Protein AF-A0A4R8MWB6-F1 (afdb_monomer_lite)

Secondary structure (DSSP, 8-state):
------HHHHHHHHHHIIIIIHHHHHHTT-EEEEEGGGS-TTSTTTTS-EEEEESSSEEEEE----TT---EEEEEETTEEEEEEE--TTS-HHHHHHHHHHHHHTT-

Organism: Leptospira meyeri (NCBI:txid29508)

Radius of gyration: 13.7 Å; chains: 1; bounding box: 29×30×41 Å

Sequence (108 aa):
MRYVNSRPKEIEFQKLIRKKLAKDLLSFGYKIIYDNNKLKLSDDRSWVFKIVFKGNDTIEIFNDDWRDYTEFFRIKINNLEQKFIRISKDSDLSEELEKLKNLISDNS

Structure (mmCIF, N/CA/C/O backbone):
data_AF-A0A4R8MWB6-F1
#
_entry.id   AF-A0A4R8MWB6-F1
#
loop_
_atom_site.group_PDB
_atom_site.id
_atom_site.type_symbol
_atom_site.label_atom_id
_atom_site.label_alt_id
_atom_site.label_comp_id
_atom_site.label_asym_id
_atom_site.label_entity_id
_atom_site.label_seq_id
_atom_site.pdbx_PDB_ins_code
_atom_site.Cartn_x
_atom_site.Cartn_y
_atom_site.Cartn_z
_atom_site.occupancy
_atom_site.B_iso_or_equiv
_atom_site.auth_seq_id
_atom_site.auth_comp_id
_atom_site.auth_asym_id
_atom_site.auth_atom_id
_atom_site.pdbx_PDB_model_num
ATOM 1 N N . MET A 1 1 ? 13.127 7.050 -27.807 1.00 42.00 1 MET A N 1
ATOM 2 C CA . MET A 1 1 ? 12.824 6.950 -26.362 1.00 42.00 1 MET A CA 1
ATOM 3 C C . MET A 1 1 ? 13.256 5.575 -25.881 1.00 42.00 1 MET A C 1
ATOM 5 O O . MET A 1 1 ? 12.810 4.593 -26.453 1.00 42.00 1 MET A O 1
ATOM 9 N N . ARG A 1 2 ? 14.182 5.483 -24.916 1.00 40.34 2 ARG A N 1
ATOM 10 C CA . ARG A 1 2 ? 14.529 4.197 -24.292 1.00 40.34 2 ARG A CA 1
ATOM 11 C C . ARG A 1 2 ? 13.402 3.840 -23.328 1.00 40.34 2 ARG A C 1
ATOM 13 O O . ARG A 1 2 ? 13.195 4.555 -22.356 1.00 40.34 2 ARG A O 1
ATOM 20 N N . TYR A 1 3 ? 12.668 2.780 -23.633 1.00 46.00 3 TYR A N 1
ATOM 21 C CA . TYR A 1 3 ? 11.619 2.254 -22.770 1.00 46.00 3 TYR A CA 1
ATOM 22 C C . TYR A 1 3 ? 12.254 1.725 -21.478 1.00 46.00 3 TYR A C 1
ATOM 24 O O . TYR A 1 3 ? 13.134 0.863 -21.520 1.00 46.00 3 TYR A O 1
ATOM 32 N N . VAL A 1 4 ? 11.866 2.285 -20.333 1.00 55.50 4 VAL A N 1
ATOM 33 C CA . VAL A 1 4 ? 12.415 1.914 -19.025 1.00 55.50 4 VAL A CA 1
ATOM 34 C C . VAL A 1 4 ? 11.468 0.910 -18.377 1.00 55.50 4 VAL A C 1
ATOM 36 O O . VAL A 1 4 ? 10.332 1.232 -18.060 1.00 55.50 4 VAL A O 1
ATOM 39 N N . ASN A 1 5 ? 11.929 -0.326 -18.189 1.00 63.16 5 ASN A N 1
ATOM 40 C CA . ASN A 1 5 ? 11.158 -1.378 -17.530 1.00 63.16 5 ASN A CA 1
ATOM 41 C C . ASN A 1 5 ? 11.112 -1.129 -16.005 1.00 63.16 5 ASN A C 1
ATOM 43 O O . ASN A 1 5 ? 12.046 -1.502 -15.292 1.00 63.16 5 ASN A O 1
ATOM 47 N N . SER A 1 6 ? 10.058 -0.471 -15.507 1.00 69.00 6 SER A N 1
ATOM 48 C CA . SER A 1 6 ? 9.832 -0.167 -14.078 1.00 69.00 6 SER A CA 1
ATOM 49 C C . SER A 1 6 ? 9.308 -1.358 -13.262 1.00 69.00 6 SER A C 1
ATOM 51 O O . SER A 1 6 ? 9.278 -1.305 -12.030 1.00 69.00 6 SER A O 1
ATOM 53 N N . ARG A 1 7 ? 8.970 -2.471 -13.924 1.00 75.62 7 ARG A N 1
ATOM 54 C CA . ARG A 1 7 ? 8.333 -3.654 -13.327 1.00 75.62 7 ARG A CA 1
ATOM 55 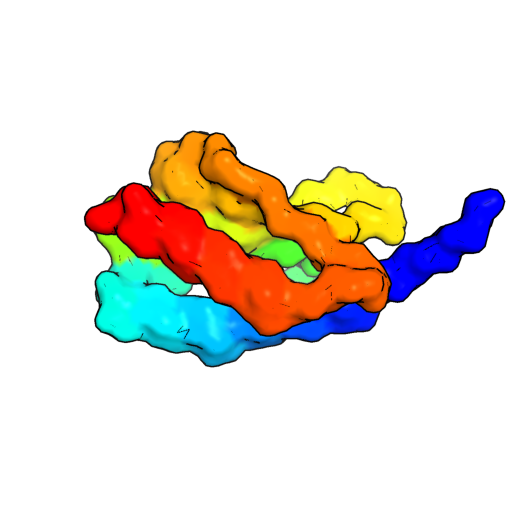C C . ARG A 1 7 ? 9.052 -4.236 -12.098 1.00 75.62 7 ARG A C 1
ATOM 57 O O . ARG A 1 7 ? 8.364 -4.615 -11.152 1.00 75.62 7 ARG A O 1
ATOM 64 N N . PRO A 1 8 ? 10.399 -4.317 -12.034 1.00 79.12 8 PRO A N 1
ATOM 65 C CA . PRO A 1 8 ? 11.071 -4.812 -10.831 1.00 79.12 8 PRO A CA 1
ATOM 66 C C . PRO A 1 8 ? 10.812 -3.935 -9.601 1.00 79.12 8 PRO A C 1
ATOM 68 O O . PRO A 1 8 ? 10.513 -4.463 -8.530 1.00 79.12 8 PRO A O 1
ATOM 71 N N . LYS A 1 9 ? 10.865 -2.606 -9.767 1.00 80.44 9 LYS A N 1
ATOM 72 C CA . LYS A 1 9 ? 10.588 -1.650 -8.687 1.00 80.44 9 LYS A CA 1
ATOM 73 C C . LYS A 1 9 ? 9.126 -1.643 -8.288 1.00 80.44 9 LYS A C 1
ATOM 75 O O . LYS A 1 9 ? 8.828 -1.516 -7.109 1.00 80.44 9 LYS A O 1
ATOM 80 N N . GLU A 1 10 ? 8.225 -1.820 -9.246 1.00 81.31 10 GLU A N 1
ATOM 81 C CA . GLU A 1 10 ? 6.807 -1.999 -8.959 1.00 81.31 10 GLU A CA 1
ATOM 82 C C . GLU A 1 10 ? 6.590 -3.187 -8.024 1.00 81.31 10 GLU A C 1
ATOM 84 O O . GLU A 1 10 ? 6.058 -3.021 -6.930 1.00 81.31 10 GLU A O 1
ATOM 89 N N . ILE A 1 11 ? 7.089 -4.367 -8.397 1.00 82.88 11 ILE A N 1
ATOM 90 C CA . ILE A 1 11 ? 6.986 -5.578 -7.574 1.00 82.88 11 ILE A CA 1
ATOM 91 C C . ILE A 1 11 ? 7.602 -5.357 -6.186 1.00 82.88 11 ILE A C 1
ATOM 93 O O . ILE A 1 11 ? 7.070 -5.834 -5.180 1.00 82.88 11 ILE A O 1
ATOM 97 N N . GLU A 1 12 ? 8.731 -4.657 -6.113 1.00 87.00 12 GLU A N 1
ATOM 98 C CA . GLU A 1 12 ? 9.378 -4.321 -4.849 1.00 87.00 12 GLU A CA 1
ATOM 99 C C . GLU A 1 12 ? 8.518 -3.386 -3.991 1.00 87.00 12 GLU A C 1
ATOM 101 O O . GLU A 1 12 ? 8.283 -3.678 -2.818 1.00 87.00 12 GLU A O 1
ATOM 106 N N . PHE A 1 13 ? 7.955 -2.330 -4.573 1.00 87.62 13 PHE A N 1
ATOM 107 C CA . PHE A 1 13 ? 7.082 -1.397 -3.869 1.00 87.62 13 PHE A CA 1
ATOM 108 C C . PHE A 1 13 ? 5.797 -2.071 -3.385 1.00 87.62 13 PHE A C 1
ATOM 110 O O . PHE A 1 13 ? 5.404 -1.915 -2.229 1.00 87.62 13 PHE A O 1
ATOM 117 N N . GLN A 1 14 ? 5.198 -2.935 -4.205 1.00 87.81 14 GLN A N 1
ATOM 118 C CA . GLN A 1 14 ? 4.072 -3.768 -3.789 1.00 87.81 14 GLN A CA 1
ATOM 119 C C . GLN A 1 14 ? 4.425 -4.648 -2.574 1.00 87.81 14 GLN A C 1
ATOM 121 O O . GLN A 1 14 ? 3.616 -4.809 -1.655 1.00 87.81 14 GLN A O 1
ATOM 126 N N . LYS A 1 15 ? 5.636 -5.227 -2.535 1.00 88.44 15 LYS A N 1
ATOM 127 C CA . LYS A 1 15 ? 6.120 -5.994 -1.371 1.00 88.44 15 LYS A CA 1
ATOM 128 C C . LYS A 1 15 ? 6.311 -5.097 -0.151 1.00 88.44 15 LYS A C 1
ATOM 130 O O . LYS A 1 15 ? 5.969 -5.530 0.949 1.00 88.44 15 LYS A O 1
ATOM 135 N N . LEU A 1 16 ? 6.832 -3.882 -0.325 1.00 90.44 16 LEU A N 1
ATOM 136 C CA . LEU A 1 16 ? 6.991 -2.907 0.757 1.00 90.44 16 LEU A CA 1
ATOM 137 C C . LEU A 1 16 ? 5.641 -2.513 1.357 1.00 90.44 16 LEU A C 1
ATOM 139 O O . LEU A 1 16 ? 5.493 -2.554 2.578 1.00 90.44 16 LEU A O 1
ATOM 143 N N . ILE A 1 17 ? 4.637 -2.241 0.521 1.00 89.75 17 ILE A N 1
ATOM 144 C CA . ILE A 1 17 ? 3.271 -1.966 0.980 1.00 89.75 17 ILE A CA 1
ATOM 145 C C . ILE A 1 17 ? 2.742 -3.153 1.797 1.00 89.75 17 ILE A C 1
ATOM 147 O O . ILE A 1 17 ? 2.310 -2.989 2.937 1.00 89.75 17 ILE A O 1
ATOM 151 N N . ARG A 1 18 ? 2.841 -4.379 1.267 1.00 88.94 18 ARG A N 1
ATOM 152 C CA . ARG A 1 18 ? 2.315 -5.579 1.943 1.00 88.94 18 ARG A CA 1
ATOM 153 C C . ARG A 1 18 ? 3.057 -5.957 3.225 1.00 88.94 18 ARG A C 1
ATOM 155 O O . ARG A 1 18 ? 2.455 -6.550 4.112 1.00 88.94 18 ARG A O 1
ATOM 162 N N . LYS A 1 19 ? 4.361 -5.688 3.322 1.00 89.19 19 LYS A N 1
ATOM 163 C CA . LYS A 1 19 ? 5.183 -6.129 4.464 1.00 89.19 19 LYS A CA 1
ATOM 164 C C . LYS A 1 19 ? 5.404 -5.057 5.517 1.00 89.19 19 LYS A C 1
ATOM 166 O O . LYS A 1 19 ? 5.460 -5.406 6.692 1.00 89.19 19 LYS A O 1
ATOM 171 N N . LYS A 1 20 ? 5.618 -3.809 5.102 1.00 90.19 20 LYS A N 1
ATOM 172 C CA . LYS A 1 20 ? 5.989 -2.703 5.989 1.00 90.19 20 LYS A CA 1
ATOM 173 C C . LYS A 1 20 ? 4.770 -1.836 6.276 1.00 90.19 20 LYS A C 1
ATOM 175 O O . LYS A 1 20 ? 4.300 -1.858 7.405 1.00 90.19 20 LYS A O 1
ATOM 180 N N . LEU A 1 21 ? 4.169 -1.224 5.251 1.00 89.00 21 LEU A N 1
ATOM 181 C CA . LEU A 1 21 ? 2.991 -0.371 5.455 1.00 89.00 21 LEU A CA 1
ATOM 182 C C . LEU A 1 21 ? 1.833 -1.132 6.104 1.00 89.00 21 LEU A C 1
ATOM 184 O O . LEU A 1 21 ? 1.218 -0.627 7.033 1.00 89.00 21 LEU A O 1
ATOM 188 N N . ALA A 1 22 ? 1.559 -2.360 5.661 1.00 89.94 22 ALA A N 1
ATOM 189 C CA . ALA A 1 22 ? 0.494 -3.154 6.257 1.00 89.94 22 ALA A CA 1
ATOM 190 C C . ALA A 1 22 ? 0.714 -3.389 7.757 1.00 89.94 22 ALA A C 1
ATOM 192 O O . ALA A 1 22 ? -0.242 -3.305 8.515 1.00 89.94 22 ALA A O 1
ATOM 193 N N . LYS A 1 23 ? 1.951 -3.648 8.205 1.00 90.56 23 LYS A N 1
ATOM 194 C CA . LYS A 1 23 ? 2.248 -3.799 9.639 1.00 90.56 23 LYS A CA 1
ATOM 195 C C . LYS A 1 23 ? 1.978 -2.509 10.402 1.00 90.56 23 LYS A C 1
ATOM 197 O O . LYS A 1 23 ? 1.367 -2.562 11.464 1.00 90.56 23 LYS A O 1
ATOM 202 N N . ASP A 1 24 ? 2.394 -1.383 9.835 1.00 89.38 24 ASP A N 1
ATOM 203 C CA . ASP A 1 24 ? 2.202 -0.071 10.448 1.00 89.38 24 ASP A CA 1
ATOM 204 C C . ASP A 1 24 ? 0.700 0.251 10.567 1.00 89.38 24 ASP A C 1
ATOM 206 O O . ASP A 1 24 ? 0.210 0.531 11.657 1.00 89.38 24 ASP A O 1
ATOM 210 N N . LEU A 1 25 ? -0.075 0.072 9.493 1.00 89.06 25 LEU A N 1
ATOM 211 C CA . LEU A 1 25 ? -1.527 0.294 9.504 1.00 89.06 25 LEU A CA 1
ATOM 212 C C . LEU A 1 25 ? -2.266 -0.666 10.446 1.00 89.06 25 LEU A C 1
ATOM 214 O O . LEU A 1 25 ? -3.175 -0.245 11.159 1.00 89.06 25 LEU A O 1
ATOM 218 N N . LEU A 1 26 ? -1.861 -1.940 10.500 1.00 90.19 26 LEU A N 1
ATOM 219 C CA . LEU A 1 26 ? -2.406 -2.901 11.466 1.00 90.19 26 LEU A CA 1
ATOM 220 C C . LEU A 1 26 ? -2.166 -2.439 12.912 1.00 90.19 26 LEU A C 1
ATOM 222 O O . LEU A 1 26 ? -3.052 -2.594 13.751 1.00 90.19 26 LEU A O 1
ATOM 226 N N . SER A 1 27 ? -1.002 -1.846 13.205 1.00 89.88 27 SER A N 1
ATOM 227 C CA . SER A 1 27 ? -0.699 -1.300 14.537 1.00 89.88 27 SER A CA 1
ATOM 228 C C . SER A 1 27 ? -1.573 -0.095 14.905 1.00 89.88 27 SER A C 1
ATOM 230 O O . SER A 1 27 ? -1.861 0.115 16.080 1.00 89.88 27 SER A O 1
ATOM 232 N N . PHE A 1 28 ? -2.078 0.632 13.904 1.00 88.00 28 PHE A N 1
ATOM 233 C CA . PHE A 1 28 ? -3.044 1.722 14.066 1.00 88.00 28 PHE A CA 1
ATOM 234 C C . PHE A 1 28 ? -4.509 1.252 14.064 1.00 88.00 28 PHE A C 1
ATOM 236 O O . PHE A 1 28 ? -5.423 2.070 14.038 1.00 88.00 28 PHE A O 1
ATOM 243 N N . GLY A 1 29 ? -4.762 -0.061 14.080 1.00 89.75 29 GLY A N 1
ATOM 244 C CA . GLY A 1 29 ? -6.114 -0.624 14.158 1.00 89.75 29 GLY A CA 1
ATOM 245 C C . GLY A 1 29 ? -6.822 -0.811 12.813 1.00 89.75 29 GLY A C 1
ATOM 246 O O . GLY A 1 29 ? -7.965 -1.272 12.787 1.00 89.75 29 GLY A O 1
ATOM 247 N N . TYR A 1 30 ? -6.159 -0.522 11.691 1.00 92.25 30 TYR A N 1
ATOM 248 C CA . TYR A 1 30 ? -6.689 -0.860 10.371 1.00 92.25 30 TYR A CA 1
ATOM 249 C C . TYR A 1 30 ? -6.648 -2.372 10.140 1.00 92.25 30 TYR A C 1
ATOM 251 O O . TYR A 1 30 ? -5.837 -3.091 10.714 1.00 92.25 30 TYR A O 1
ATOM 259 N N . LYS A 1 31 ? -7.499 -2.871 9.244 1.00 93.62 31 LYS A N 1
ATOM 260 C CA . LYS A 1 31 ? -7.513 -4.267 8.788 1.00 93.62 31 LYS A CA 1
ATOM 261 C C . LYS A 1 31 ? -7.502 -4.324 7.271 1.00 93.62 31 LYS A C 1
ATOM 263 O O . LYS A 1 31 ? -8.159 -3.517 6.624 1.00 93.62 31 LYS A O 1
ATOM 268 N N . ILE A 1 32 ? -6.805 -5.297 6.692 1.00 93.00 32 ILE A N 1
ATOM 269 C CA . ILE A 1 32 ? -6.870 -5.539 5.244 1.00 93.00 32 ILE A CA 1
ATOM 270 C C . ILE A 1 32 ? -8.227 -6.172 4.925 1.00 93.00 32 ILE A C 1
ATOM 272 O O . ILE A 1 32 ? -8.492 -7.291 5.364 1.00 93.00 32 ILE A O 1
ATOM 276 N N . ILE A 1 33 ? -9.062 -5.480 4.150 1.00 93.56 33 ILE A N 1
ATOM 277 C CA . ILE A 1 33 ? -10.373 -5.983 3.703 1.00 93.56 33 ILE A CA 1
ATOM 278 C C . ILE A 1 33 ? -10.351 -6.485 2.257 1.00 93.56 33 ILE A C 1
ATOM 280 O O . ILE A 1 33 ? -11.234 -7.235 1.852 1.00 93.56 33 ILE A O 1
ATOM 284 N N . TYR A 1 34 ? -9.326 -6.114 1.486 1.00 91.19 34 TYR A N 1
ATOM 285 C CA . TYR A 1 34 ? -9.114 -6.601 0.126 1.00 91.19 34 TYR A CA 1
ATOM 286 C C . TYR A 1 34 ? -7.619 -6.595 -0.219 1.00 91.19 34 TYR A C 1
ATOM 288 O O . TYR A 1 34 ? -6.920 -5.635 0.090 1.00 91.19 34 TYR A O 1
ATOM 296 N N . ASP A 1 35 ? -7.131 -7.653 -0.868 1.00 89.00 35 ASP A N 1
ATOM 297 C CA . ASP A 1 35 ? -5.790 -7.734 -1.466 1.00 89.00 35 ASP A CA 1
ATOM 298 C C . ASP A 1 35 ? -5.878 -8.605 -2.718 1.00 89.00 35 ASP A C 1
ATOM 300 O O . ASP A 1 35 ? -6.176 -9.802 -2.637 1.00 89.00 35 ASP A O 1
ATOM 304 N N . ASN A 1 36 ? -5.620 -8.001 -3.875 1.00 85.12 36 ASN A N 1
ATOM 305 C CA . ASN A 1 36 ? -5.713 -8.668 -5.167 1.00 85.12 36 ASN A CA 1
ATOM 306 C C . ASN A 1 36 ? -4.705 -9.825 -5.320 1.00 85.12 36 ASN A C 1
ATOM 308 O O . ASN A 1 36 ? -4.948 -10.731 -6.107 1.00 85.12 36 ASN A O 1
ATOM 312 N N . ASN A 1 37 ? -3.618 -9.867 -4.535 1.00 78.69 37 ASN A N 1
ATOM 313 C CA . ASN A 1 37 ? -2.651 -10.977 -4.561 1.00 78.69 37 ASN A CA 1
ATOM 314 C C . ASN A 1 37 ? -3.244 -12.312 -4.094 1.00 78.69 37 ASN A C 1
ATOM 316 O O . ASN A 1 37 ? -2.639 -13.364 -4.277 1.00 78.69 37 ASN A O 1
ATOM 320 N N . LYS A 1 38 ? -4.398 -12.266 -3.421 1.00 73.25 38 LYS A N 1
ATOM 321 C CA . LYS A 1 38 ? -5.138 -13.455 -2.986 1.00 73.25 38 LYS A CA 1
ATOM 322 C C . LYS A 1 38 ? -6.137 -13.939 -4.041 1.00 73.25 38 LYS A C 1
ATOM 324 O O . LYS A 1 38 ? -6.740 -14.993 -3.849 1.00 73.25 38 LYS A O 1
ATOM 329 N N . LEU A 1 39 ? -6.332 -13.185 -5.125 1.00 68.75 39 LEU A N 1
ATOM 330 C CA . LEU A 1 39 ? -7.165 -13.599 -6.249 1.00 68.75 39 LEU A CA 1
ATOM 331 C C . LEU A 1 39 ? -6.398 -14.599 -7.119 1.00 68.75 39 LEU A C 1
ATOM 333 O O . LEU A 1 39 ? -5.173 -14.554 -7.228 1.00 68.75 39 LEU A O 1
ATOM 337 N N . LYS A 1 40 ? -7.122 -15.547 -7.717 1.00 59.66 40 LYS A N 1
ATOM 338 C CA . LYS A 1 40 ? -6.525 -16.510 -8.648 1.00 59.66 40 LYS A CA 1
ATOM 339 C C . LYS A 1 40 ? -6.124 -15.781 -9.932 1.00 59.66 40 LYS A C 1
ATOM 341 O O . LYS A 1 40 ? -6.908 -15.001 -10.454 1.00 59.66 40 LYS A O 1
ATOM 346 N N . LEU A 1 41 ? -4.955 -16.126 -10.479 1.00 56.34 41 LEU A N 1
ATOM 347 C CA . LEU A 1 41 ? -4.363 -15.546 -11.700 1.00 56.34 41 LEU A CA 1
ATOM 348 C C . LEU A 1 41 ? -5.262 -15.585 -12.953 1.00 56.34 41 LEU A C 1
ATOM 350 O O . LEU A 1 41 ? -4.954 -14.922 -13.935 1.00 56.34 41 LEU A O 1
ATOM 354 N N . SER A 1 42 ? -6.338 -16.376 -12.942 1.00 55.06 42 SER A N 1
ATOM 355 C CA . SER A 1 42 ? -7.317 -16.456 -14.031 1.00 55.06 42 SER A CA 1
ATOM 356 C C . SER A 1 42 ? -8.283 -15.268 -14.085 1.00 55.06 42 SER A C 1
ATOM 358 O O . SER A 1 42 ? -9.114 -15.223 -14.982 1.00 55.06 42 SER A O 1
ATOM 360 N N . ASP A 1 43 ? -8.241 -14.364 -13.105 1.00 55.41 43 ASP A N 1
ATOM 361 C CA . ASP A 1 43 ? -9.063 -13.157 -13.093 1.00 55.41 43 ASP A CA 1
ATOM 362 C C . ASP A 1 43 ? -8.362 -12.067 -13.919 1.00 55.41 43 ASP A C 1
ATOM 364 O O . ASP A 1 43 ? -7.204 -11.740 -13.646 1.00 55.41 43 ASP A O 1
ATOM 368 N N . ASP A 1 44 ? -9.043 -11.462 -14.893 1.00 51.12 44 ASP A N 1
ATOM 369 C CA . ASP A 1 44 ? -8.477 -10.412 -15.764 1.00 51.12 44 ASP A CA 1
ATOM 370 C C . ASP A 1 44 ? -7.962 -9.189 -14.975 1.00 51.12 44 ASP A C 1
ATOM 372 O O . ASP A 1 44 ? -7.186 -8.386 -15.479 1.00 51.12 44 ASP A O 1
ATOM 376 N N . ARG A 1 45 ? -8.337 -9.072 -13.694 1.00 52.03 45 ARG A N 1
ATOM 377 C CA . ARG A 1 45 ? -7.907 -8.017 -12.759 1.00 52.03 45 ARG A CA 1
ATOM 378 C C . ARG A 1 45 ? -6.622 -8.350 -11.991 1.00 52.03 45 ARG A C 1
ATOM 380 O O . ARG A 1 45 ? -6.156 -7.535 -11.199 1.00 52.03 45 ARG A O 1
ATOM 387 N N . SER A 1 46 ? -6.041 -9.534 -12.198 1.00 54.50 46 SER A N 1
ATOM 388 C CA . SER A 1 46 ? -4.815 -9.987 -11.513 1.00 54.50 46 SER A CA 1
ATOM 389 C C . SER A 1 46 ? -3.587 -9.135 -11.857 1.00 54.50 46 SER A C 1
ATOM 391 O O . SER A 1 46 ? -2.598 -9.147 -11.127 1.00 54.50 46 SER A O 1
ATOM 393 N N . TRP A 1 47 ? -3.653 -8.395 -12.965 1.00 58.28 47 TRP A N 1
ATOM 394 C CA . TRP A 1 47 ? -2.579 -7.542 -13.477 1.00 58.28 47 TRP A CA 1
ATOM 395 C C . TRP A 1 47 ? -2.481 -6.192 -12.760 1.00 58.28 47 TRP A C 1
ATOM 397 O O . TRP A 1 47 ? -1.472 -5.502 -12.886 1.00 58.28 47 TRP A O 1
ATOM 407 N N . VAL A 1 48 ? -3.494 -5.843 -11.965 1.00 75.88 48 VAL A N 1
ATOM 408 C CA . VAL A 1 48 ? -3.593 -4.566 -11.263 1.00 75.88 48 VAL A CA 1
ATOM 409 C C . VAL A 1 48 ? -3.408 -4.793 -9.775 1.00 75.88 48 VAL A C 1
ATOM 411 O O . VAL A 1 48 ? -4.270 -5.388 -9.133 1.00 75.88 48 VAL A O 1
ATOM 414 N N . PHE A 1 49 ? -2.307 -4.307 -9.202 1.00 85.00 49 PHE A N 1
ATOM 415 C CA . PHE A 1 49 ? -2.155 -4.204 -7.757 1.00 85.00 49 PHE A CA 1
ATOM 416 C C . PHE A 1 49 ? -3.297 -3.383 -7.164 1.00 85.00 49 PHE A C 1
ATOM 418 O O . PHE A 1 49 ? -3.533 -2.237 -7.544 1.00 85.00 49 PHE A O 1
ATOM 425 N N . LYS A 1 50 ? -3.967 -3.962 -6.169 1.00 88.62 50 LYS A N 1
ATOM 426 C CA . LYS A 1 50 ? -4.928 -3.259 -5.332 1.00 88.62 50 LYS A CA 1
ATOM 427 C C . LYS A 1 50 ? -4.965 -3.887 -3.946 1.00 88.62 50 LYS A C 1
ATOM 429 O O . LYS A 1 50 ? -5.217 -5.083 -3.797 1.00 88.62 50 LYS A O 1
ATOM 434 N N . ILE A 1 51 ? -4.776 -3.055 -2.931 1.00 91.62 51 ILE A N 1
ATOM 435 C CA . ILE A 1 51 ? -4.944 -3.407 -1.524 1.00 91.62 51 ILE A CA 1
ATOM 436 C C . ILE A 1 51 ? -5.830 -2.365 -0.845 1.00 91.62 51 ILE A C 1
ATOM 438 O O . ILE A 1 51 ? -5.727 -1.170 -1.123 1.00 91.62 51 ILE A O 1
ATOM 442 N N . VAL A 1 52 ? -6.724 -2.824 0.027 1.00 93.06 52 VAL A N 1
ATOM 443 C CA . VAL A 1 52 ? -7.648 -1.963 0.764 1.00 93.06 52 VAL A CA 1
ATOM 444 C C . VAL A 1 52 ? -7.565 -2.260 2.250 1.00 93.06 52 VAL A C 1
ATOM 446 O O . VAL A 1 52 ? -7.702 -3.411 2.679 1.00 93.06 52 VAL A O 1
ATOM 449 N N . PHE A 1 53 ? -7.390 -1.198 3.025 1.00 94.38 53 PHE A N 1
ATOM 450 C CA . PHE A 1 53 ? -7.385 -1.202 4.476 1.00 94.38 53 PHE A CA 1
ATOM 451 C C . PHE A 1 53 ? -8.631 -0.491 5.004 1.00 94.38 53 PHE A C 1
ATOM 453 O O . PHE A 1 53 ? -9.057 0.521 4.448 1.00 94.38 53 PHE A O 1
ATOM 460 N N . LYS A 1 54 ? -9.202 -0.998 6.096 1.00 94.00 54 LYS A N 1
ATOM 461 C CA . LYS A 1 54 ? -10.338 -0.393 6.788 1.00 94.00 54 LYS A CA 1
ATOM 462 C C . LYS A 1 54 ? -10.056 -0.249 8.279 1.00 94.00 54 LYS A C 1
ATOM 464 O O . LYS A 1 54 ? -9.803 -1.249 8.949 1.00 94.00 54 LYS A O 1
ATOM 469 N N . GLY A 1 55 ? -10.113 0.984 8.762 1.00 89.50 55 GLY A N 1
ATOM 470 C CA . GLY A 1 55 ? -10.149 1.370 10.172 1.00 89.50 55 GLY A CA 1
ATOM 471 C C . GLY A 1 55 ? -11.330 2.319 10.374 1.00 89.50 55 GLY A C 1
ATOM 472 O O . GLY A 1 55 ? -12.439 2.010 9.919 1.00 89.50 55 GLY A O 1
ATOM 473 N N . ASN A 1 56 ? -11.077 3.488 10.965 1.00 88.38 56 ASN A N 1
ATOM 474 C CA . ASN A 1 56 ? -12.015 4.615 10.906 1.00 88.38 56 ASN A CA 1
ATOM 475 C C . ASN A 1 56 ? -12.256 4.991 9.435 1.00 88.38 56 ASN A C 1
ATOM 477 O O . ASN A 1 56 ? -13.379 4.899 8.926 1.00 88.38 56 ASN A O 1
ATOM 481 N N . ASP A 1 57 ? -11.165 5.207 8.706 1.00 90.19 57 ASP A N 1
ATOM 482 C CA . ASP A 1 57 ? -11.189 5.503 7.281 1.00 90.19 57 ASP A CA 1
ATOM 483 C C . ASP A 1 57 ? -10.958 4.261 6.421 1.00 90.19 57 ASP A C 1
ATOM 485 O O . ASP A 1 57 ? -10.557 3.187 6.887 1.00 90.19 57 ASP A O 1
ATOM 489 N N . THR A 1 58 ? -11.265 4.397 5.134 1.00 92.38 58 THR A N 1
ATOM 490 C CA . THR A 1 58 ? -10.981 3.372 4.124 1.00 92.38 58 THR A CA 1
ATOM 491 C C . THR A 1 58 ? -9.829 3.841 3.257 1.00 92.38 58 THR A C 1
ATOM 493 O O . THR A 1 58 ? -9.972 4.852 2.577 1.00 92.38 58 THR A O 1
ATOM 496 N N . ILE A 1 59 ? -8.718 3.108 3.257 1.00 92.00 59 ILE A N 1
ATOM 497 C CA . ILE A 1 59 ? -7.530 3.424 2.459 1.00 92.00 59 ILE A C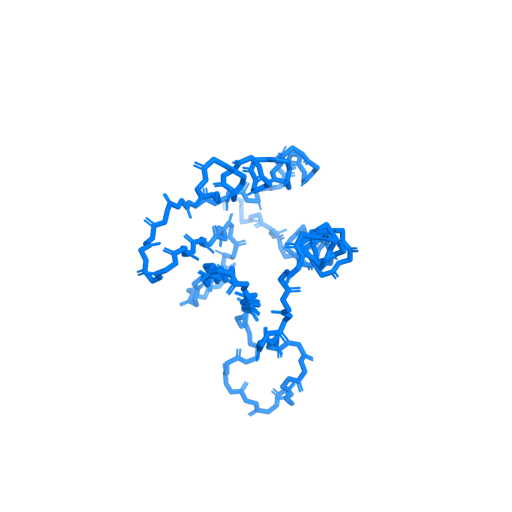A 1
ATOM 498 C C . ILE A 1 59 ? -7.435 2.411 1.325 1.00 92.00 59 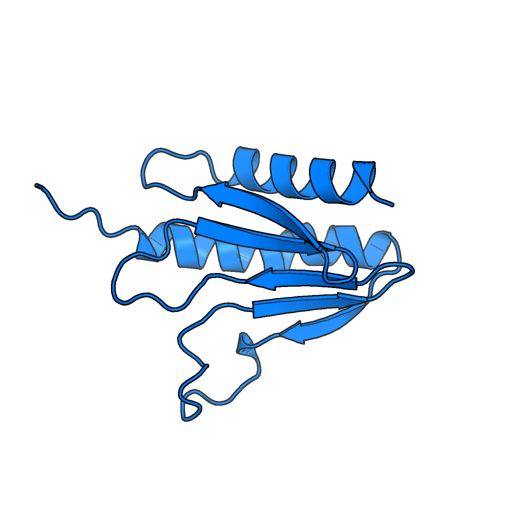ILE A C 1
ATOM 500 O O . ILE A 1 59 ? -7.252 1.220 1.572 1.00 92.00 59 ILE A O 1
ATOM 504 N N . GLU A 1 60 ? -7.522 2.872 0.085 1.00 92.25 60 GLU A N 1
ATOM 505 C CA . GLU A 1 60 ? -7.291 2.058 -1.106 1.00 92.25 60 GLU A CA 1
ATOM 506 C C . GLU A 1 60 ? -5.981 2.477 -1.759 1.00 92.25 60 GLU A C 1
ATOM 508 O O . GLU A 1 60 ? -5.792 3.649 -2.078 1.00 92.25 60 GLU A O 1
ATOM 513 N N . ILE A 1 61 ? -5.095 1.513 -1.996 1.00 90.69 61 ILE A N 1
ATOM 514 C CA . ILE A 1 61 ? -3.850 1.722 -2.731 1.00 90.69 61 ILE A CA 1
ATOM 515 C C . ILE A 1 61 ? -3.882 0.805 -3.940 1.00 90.69 61 ILE A C 1
ATOM 517 O O . ILE A 1 61 ? -4.021 -0.411 -3.794 1.00 90.69 61 ILE A O 1
ATOM 521 N N . PHE A 1 62 ? -3.767 1.378 -5.129 1.00 88.19 62 PHE A N 1
ATOM 522 C CA . PHE A 1 62 ? -3.868 0.630 -6.375 1.00 88.19 62 PHE A CA 1
ATOM 523 C C . PHE A 1 62 ? -3.049 1.287 -7.479 1.00 88.19 62 PHE A C 1
ATOM 525 O O . PHE A 1 62 ? -2.739 2.470 -7.392 1.00 88.19 62 PHE A O 1
ATOM 532 N N . ASN A 1 63 ? -2.701 0.546 -8.520 1.00 83.31 63 ASN A N 1
ATOM 533 C CA . ASN A 1 63 ? -2.264 1.152 -9.774 1.00 83.31 63 ASN A CA 1
ATOM 534 C C . ASN A 1 63 ? -3.411 1.164 -10.786 1.00 83.31 63 ASN A C 1
ATOM 536 O O . ASN A 1 63 ? -4.311 0.338 -10.702 1.00 83.31 63 ASN A O 1
ATOM 540 N N . ASP A 1 64 ? -3.387 2.095 -11.737 1.00 68.12 64 ASP A N 1
ATOM 541 C CA . ASP A 1 64 ? -4.331 2.046 -12.854 1.00 68.12 64 ASP A CA 1
ATOM 542 C C . ASP A 1 64 ? -3.843 1.097 -13.943 1.00 68.12 64 ASP A C 1
ATOM 544 O O . ASP A 1 64 ? -2.650 1.025 -14.251 1.00 68.12 64 ASP A O 1
ATOM 548 N N . ASP A 1 65 ? -4.808 0.393 -14.529 1.00 63.22 65 ASP A N 1
ATOM 549 C CA . ASP A 1 65 ? -4.622 -0.527 -15.640 1.00 63.22 65 ASP A CA 1
ATOM 550 C C . ASP A 1 65 ? -4.458 0.271 -16.935 1.00 63.22 65 ASP A C 1
ATOM 552 O O . ASP A 1 65 ? -5.415 0.619 -17.630 1.00 63.22 65 ASP A O 1
ATOM 556 N N . TRP A 1 66 ? -3.223 0.629 -17.248 1.00 52.38 66 TRP A N 1
ATOM 557 C CA . TRP A 1 66 ? -2.876 1.108 -18.572 1.00 52.38 66 TRP A CA 1
ATOM 558 C C . TRP A 1 66 ? -1.605 0.377 -18.986 1.00 52.38 66 TRP A C 1
ATOM 560 O O . TRP A 1 66 ? -0.559 0.449 -18.337 1.00 52.38 66 TRP A O 1
ATOM 570 N N . ARG A 1 67 ? -1.783 -0.429 -20.031 1.00 53.59 67 ARG A N 1
ATOM 571 C CA . ARG A 1 67 ? -0.815 -1.350 -20.612 1.00 53.59 67 ARG A CA 1
ATOM 572 C C . ARG A 1 67 ? 0.594 -0.742 -20.611 1.00 53.59 67 ARG A C 1
ATOM 574 O O . ARG A 1 67 ? 0.815 0.367 -21.087 1.00 53.59 67 ARG A O 1
ATOM 581 N N . ASP A 1 68 ? 1.518 -1.520 -20.059 1.00 49.56 68 ASP A N 1
ATOM 582 C CA . ASP A 1 68 ? 2.976 -1.392 -20.131 1.00 49.56 68 ASP A CA 1
ATOM 583 C C . ASP A 1 68 ? 3.714 -0.479 -19.134 1.00 49.56 68 ASP A C 1
ATOM 585 O O . ASP A 1 68 ? 4.927 -0.661 -18.999 1.00 49.56 68 ASP A O 1
ATOM 589 N N . TYR A 1 69 ? 3.064 0.410 -18.363 1.00 54.28 69 TYR A N 1
ATOM 590 C CA . TYR A 1 69 ? 3.809 1.342 -17.487 1.00 54.28 69 TYR A CA 1
ATOM 591 C C . TYR A 1 69 ? 3.131 1.656 -16.149 1.00 54.28 69 TYR A C 1
ATOM 593 O O . TYR A 1 69 ? 2.537 2.720 -15.959 1.00 54.28 69 TYR A O 1
ATOM 601 N N . THR A 1 70 ? 3.311 0.779 -15.163 1.00 61.69 70 THR A N 1
ATOM 602 C CA . THR A 1 70 ? 2.904 1.027 -13.774 1.00 61.69 70 THR A CA 1
ATOM 603 C C . THR A 1 70 ? 3.895 1.941 -13.041 1.00 61.69 70 THR A C 1
ATOM 605 O O . THR A 1 70 ? 4.540 1.557 -12.069 1.00 61.69 70 THR A O 1
ATOM 608 N N . GLU A 1 71 ? 4.087 3.168 -13.523 1.00 68.94 71 GLU A N 1
ATOM 609 C CA . GLU A 1 71 ? 4.947 4.144 -12.834 1.00 68.94 71 GLU A CA 1
ATOM 610 C C . GLU A 1 71 ? 4.256 4.810 -11.640 1.00 68.94 71 GLU A C 1
ATOM 612 O O . GLU A 1 71 ? 4.929 5.482 -10.862 1.00 68.94 71 GLU A O 1
ATOM 617 N N . PHE A 1 72 ? 2.940 4.641 -11.480 1.00 79.38 72 PHE A N 1
ATOM 618 C CA . PHE A 1 72 ? 2.153 5.385 -10.502 1.00 79.38 72 PHE A CA 1
ATOM 619 C C . PHE A 1 72 ? 1.246 4.490 -9.655 1.00 79.38 72 PHE A C 1
ATOM 621 O O . PHE A 1 72 ? 0.539 3.628 -10.175 1.00 79.38 72 PHE A O 1
ATOM 628 N N . PHE A 1 73 ? 1.230 4.758 -8.350 1.00 84.81 73 PHE A N 1
ATOM 629 C CA . PHE A 1 73 ? 0.279 4.206 -7.389 1.00 84.81 73 PHE A CA 1
ATOM 630 C C . PHE A 1 73 ? -0.672 5.315 -6.951 1.00 84.81 73 PHE A C 1
ATOM 632 O O . PHE A 1 73 ? -0.240 6.381 -6.519 1.00 84.81 73 PHE A O 1
ATOM 639 N N . ARG A 1 74 ? -1.970 5.061 -7.061 1.00 86.88 74 ARG A N 1
ATOM 640 C CA . ARG A 1 74 ? -3.043 5.919 -6.570 1.00 86.88 74 ARG A CA 1
ATOM 641 C C . ARG A 1 74 ? -3.411 5.547 -5.147 1.00 86.88 74 ARG A C 1
ATOM 643 O O . ARG A 1 74 ? -3.429 4.367 -4.788 1.00 86.88 74 ARG A O 1
ATOM 650 N N . ILE A 1 75 ? -3.749 6.567 -4.365 1.00 88.31 75 ILE A N 1
ATOM 651 C CA . ILE A 1 75 ? -4.214 6.420 -2.988 1.00 88.31 75 ILE A CA 1
ATOM 652 C C . ILE A 1 75 ? -5.553 7.129 -2.856 1.00 88.31 75 ILE A C 1
ATOM 654 O O . ILE A 1 75 ? -5.661 8.331 -3.117 1.00 88.31 75 ILE A O 1
ATOM 658 N N . LYS A 1 76 ? -6.565 6.385 -2.420 1.00 90.69 76 LYS A N 1
ATOM 659 C CA . LYS A 1 76 ? -7.863 6.935 -2.033 1.00 90.69 76 LYS A CA 1
ATOM 660 C C . LYS A 1 76 ? -8.063 6.765 -0.539 1.00 90.69 76 LYS A C 1
ATOM 662 O O . LYS A 1 76 ? -7.845 5.675 -0.020 1.00 90.69 76 LYS A O 1
ATOM 667 N N . ILE A 1 77 ? -8.512 7.825 0.123 1.00 88.31 77 ILE A N 1
ATOM 668 C CA . ILE A 1 77 ? -8.954 7.789 1.520 1.00 88.31 77 ILE A CA 1
ATOM 669 C C . ILE A 1 77 ? -10.426 8.192 1.525 1.00 88.31 77 ILE A C 1
ATOM 671 O O . ILE A 1 77 ? -10.780 9.237 0.984 1.00 88.31 77 ILE A O 1
ATOM 675 N N . ASN A 1 78 ? -11.295 7.331 2.058 1.00 87.81 78 ASN A N 1
ATOM 676 C CA . ASN A 1 78 ? -12.754 7.509 2.043 1.00 87.81 78 ASN A CA 1
ATOM 677 C C . ASN A 1 78 ? -13.327 7.782 0.643 1.00 87.81 78 ASN A C 1
ATOM 679 O O . ASN A 1 78 ? -14.207 8.620 0.469 1.00 87.81 78 ASN A O 1
ATOM 683 N N . ASN A 1 79 ? -12.819 7.059 -0.361 1.00 79.94 79 ASN A N 1
ATOM 684 C CA . ASN A 1 79 ? -13.200 7.184 -1.773 1.00 79.94 79 ASN A CA 1
ATOM 685 C C . ASN A 1 79 ? -12.859 8.543 -2.428 1.00 79.94 79 ASN A C 1
ATOM 687 O O . ASN A 1 79 ? -13.153 8.746 -3.606 1.00 79.94 79 ASN A O 1
ATOM 691 N N . LEU A 1 80 ? -12.189 9.448 -1.711 1.00 83.94 80 LEU A N 1
ATOM 692 C CA . LEU A 1 80 ? -11.602 10.659 -2.274 1.00 83.94 80 LEU A CA 1
ATOM 693 C C . LEU A 1 80 ? -10.177 10.350 -2.724 1.00 83.94 80 LEU A C 1
ATOM 695 O O . LEU A 1 80 ? -9.382 9.793 -1.963 1.00 83.94 80 LEU A O 1
ATOM 699 N N . GLU A 1 81 ? -9.859 10.674 -3.975 1.00 75.75 81 GLU A N 1
ATOM 700 C CA . GLU A 1 81 ? -8.492 10.563 -4.475 1.00 75.75 81 GLU A CA 1
ATOM 701 C C . GLU A 1 81 ? -7.624 11.606 -3.788 1.00 75.75 81 GLU A C 1
ATOM 703 O O . GLU A 1 81 ? -7.864 12.803 -3.915 1.00 75.75 81 GLU A O 1
ATOM 708 N N . GLN A 1 82 ? -6.639 11.129 -3.032 1.00 76.62 82 GLN A N 1
ATOM 709 C CA . GLN A 1 82 ? -5.782 12.000 -2.244 1.00 76.62 82 GLN A CA 1
ATOM 710 C C . GLN A 1 82 ? -4.529 12.362 -3.035 1.00 76.62 82 GLN A C 1
ATOM 712 O O . GLN A 1 82 ? -4.237 13.543 -3.205 1.00 76.62 82 GLN A O 1
ATOM 717 N N . LYS A 1 83 ? -3.781 11.363 -3.532 1.00 78.56 83 LYS A N 1
ATOM 718 C CA . LYS A 1 83 ? -2.510 11.572 -4.251 1.00 78.56 83 LYS A CA 1
ATOM 719 C C . LYS A 1 83 ? -2.116 10.400 -5.153 1.00 78.56 83 LYS A C 1
ATOM 721 O O . LYS A 1 83 ? -2.649 9.292 -5.060 1.00 78.56 83 LYS A O 1
ATOM 726 N N . PHE A 1 84 ? -1.088 10.673 -5.957 1.00 78.44 84 PHE A N 1
ATOM 727 C CA . PHE A 1 84 ? -0.309 9.717 -6.734 1.00 78.44 84 PHE A CA 1
ATOM 728 C C . PHE A 1 84 ? 1.112 9.609 -6.171 1.00 78.44 84 PHE A C 1
ATOM 730 O O . PHE A 1 84 ? 1.715 10.616 -5.804 1.00 78.44 84 PHE A O 1
ATOM 737 N N . ILE A 1 85 ? 1.660 8.399 -6.163 1.00 82.44 85 ILE A N 1
ATOM 738 C CA . ILE A 1 85 ? 3.053 8.085 -5.834 1.00 82.44 85 ILE A CA 1
ATOM 739 C C . ILE A 1 85 ? 3.743 7.597 -7.096 1.00 82.44 85 ILE A C 1
ATOM 741 O O . ILE A 1 85 ? 3.227 6.686 -7.743 1.00 82.44 85 ILE A O 1
ATOM 745 N N . ARG A 1 86 ? 4.899 8.174 -7.445 1.00 80.62 86 ARG A N 1
ATOM 746 C CA . ARG A 1 86 ? 5.639 7.807 -8.659 1.00 80.62 86 ARG A CA 1
ATOM 747 C C . ARG A 1 86 ? 6.835 6.921 -8.333 1.00 80.62 86 ARG A C 1
ATOM 749 O O . ARG A 1 86 ? 7.834 7.374 -7.779 1.00 80.62 86 ARG A O 1
ATOM 756 N N . ILE A 1 87 ? 6.790 5.683 -8.800 1.00 78.62 87 ILE A N 1
ATOM 757 C CA . ILE A 1 87 ? 7.858 4.695 -8.648 1.00 78.62 87 ILE A CA 1
ATOM 758 C C . ILE A 1 87 ? 8.639 4.518 -9.956 1.00 78.62 87 ILE A C 1
ATOM 760 O O . ILE A 1 87 ? 8.557 3.510 -10.657 1.00 78.62 87 ILE A O 1
ATOM 764 N N . SER A 1 88 ? 9.420 5.536 -10.307 1.00 74.62 88 SER A N 1
ATOM 765 C CA . SER A 1 88 ? 10.313 5.475 -11.466 1.00 74.62 88 SER A CA 1
ATOM 766 C C . SER A 1 88 ? 11.599 4.693 -11.148 1.00 74.62 88 SER A C 1
ATOM 768 O O . SER A 1 88 ? 11.940 4.454 -9.982 1.00 74.62 88 SER A O 1
ATOM 770 N N . LYS A 1 89 ? 12.377 4.326 -12.179 1.00 66.81 89 LYS A N 1
ATOM 771 C CA . LYS A 1 89 ? 13.669 3.629 -12.009 1.00 66.81 89 LYS A CA 1
ATOM 772 C C . LYS A 1 89 ? 14.684 4.414 -11.165 1.00 66.81 89 LYS A C 1
ATOM 774 O O . LYS A 1 89 ? 15.538 3.782 -10.547 1.00 66.81 89 LYS A O 1
ATOM 779 N N . ASP A 1 90 ? 14.511 5.722 -11.012 1.00 68.31 90 ASP A N 1
ATOM 780 C CA . ASP A 1 90 ? 15.404 6.579 -10.225 1.00 68.31 90 ASP A CA 1
ATOM 781 C C . ASP A 1 90 ? 14.835 6.947 -8.837 1.00 68.31 90 ASP A C 1
ATOM 783 O O . ASP A 1 90 ? 15.570 7.442 -7.994 1.00 68.31 90 ASP A O 1
ATOM 787 N N . SER A 1 91 ? 13.559 6.643 -8.548 1.00 74.81 91 SER A N 1
ATOM 788 C CA . SER A 1 91 ? 12.915 6.969 -7.258 1.00 74.81 91 SER A CA 1
ATOM 789 C C . SER A 1 91 ? 13.426 6.109 -6.087 1.00 74.81 91 SER A C 1
ATOM 791 O O . SER A 1 91 ? 13.510 4.884 -6.220 1.00 74.81 91 SER A O 1
ATOM 793 N N . ASP A 1 92 ? 13.681 6.692 -4.915 1.00 85.75 92 ASP A N 1
ATOM 794 C CA . ASP A 1 92 ? 13.923 5.919 -3.688 1.00 85.75 92 ASP A CA 1
ATOM 795 C C . ASP A 1 92 ? 12.598 5.343 -3.159 1.00 85.75 92 ASP A C 1
ATOM 797 O O . ASP A 1 92 ? 11.697 6.069 -2.741 1.00 85.75 92 ASP A O 1
ATOM 801 N N . LEU A 1 93 ? 12.462 4.013 -3.178 1.00 85.81 93 LEU A N 1
ATOM 802 C CA . LEU A 1 93 ? 11.236 3.335 -2.746 1.00 85.81 93 LEU A CA 1
ATOM 803 C C . LEU A 1 93 ? 10.937 3.524 -1.252 1.00 85.81 93 LEU A C 1
ATOM 805 O O . LEU A 1 93 ? 9.774 3.460 -0.854 1.00 85.81 93 LEU A O 1
ATOM 809 N N . SER A 1 94 ? 11.964 3.736 -0.425 1.00 86.56 94 S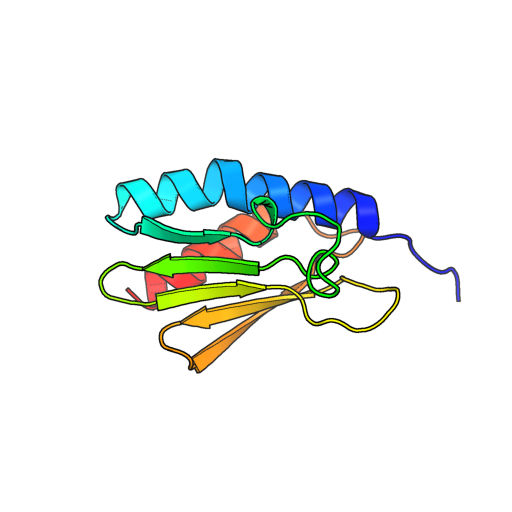ER A N 1
ATOM 810 C CA . SER A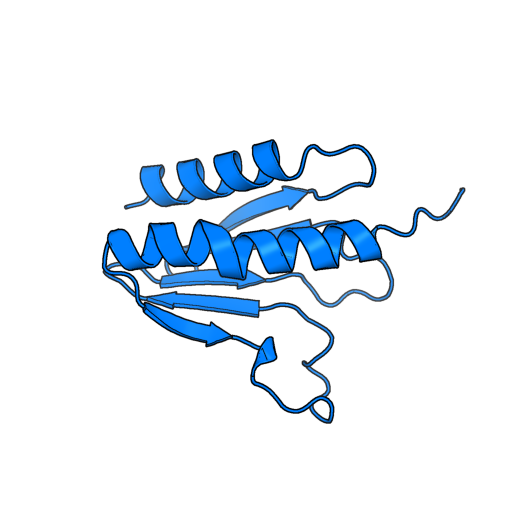 1 94 ? 11.784 4.009 1.001 1.00 86.56 94 SER A CA 1
ATOM 811 C C . SER A 1 94 ? 11.204 5.401 1.207 1.00 86.56 94 SER A C 1
ATOM 813 O O . SER A 1 94 ? 10.280 5.556 2.001 1.00 86.56 94 SER A O 1
ATOM 815 N N . GLU A 1 95 ? 11.690 6.388 0.455 1.00 87.75 95 GLU A N 1
ATOM 816 C CA . GLU A 1 95 ? 11.155 7.750 0.479 1.00 87.75 95 GLU A CA 1
ATOM 817 C C . GLU A 1 95 ? 9.687 7.773 0.026 1.00 87.75 95 GLU A C 1
ATOM 819 O O . GLU A 1 95 ? 8.836 8.344 0.706 1.00 87.75 95 GLU A O 1
ATOM 824 N N . GLU A 1 96 ? 9.359 7.087 -1.073 1.00 87.00 96 GLU A N 1
ATOM 825 C CA . GLU A 1 96 ? 7.976 6.977 -1.557 1.00 87.00 96 GLU A CA 1
ATOM 826 C C . GLU A 1 96 ? 7.052 6.284 -0.539 1.00 87.00 96 GLU A C 1
ATOM 828 O O . GLU A 1 96 ? 5.891 6.666 -0.377 1.00 87.00 96 GLU A O 1
ATOM 833 N N . LEU A 1 97 ? 7.563 5.298 0.205 1.00 86.56 97 LEU A N 1
ATOM 834 C CA . LEU A 1 97 ? 6.809 4.646 1.274 1.00 86.56 97 LEU A CA 1
ATOM 835 C C . LEU A 1 97 ? 6.570 5.579 2.471 1.00 86.56 97 LEU A C 1
ATOM 837 O O . LEU A 1 97 ? 5.494 5.545 3.064 1.00 86.56 97 LEU A O 1
ATOM 841 N N . GLU A 1 98 ? 7.543 6.408 2.844 1.00 87.81 98 GLU A N 1
ATOM 842 C CA . GLU A 1 98 ? 7.358 7.385 3.924 1.00 87.81 98 GLU A CA 1
ATOM 843 C C . GLU A 1 98 ? 6.401 8.515 3.502 1.00 87.81 98 GLU A C 1
ATOM 845 O O . GLU A 1 98 ? 5.541 8.912 4.287 1.00 87.81 98 GLU A O 1
ATOM 850 N N . LYS A 1 99 ? 6.424 8.957 2.233 1.00 86.12 99 LYS A N 1
ATOM 851 C CA . LYS A 1 99 ? 5.406 9.879 1.682 1.00 86.12 99 LYS A CA 1
ATOM 852 C C . LYS A 1 99 ? 3.992 9.312 1.813 1.00 86.12 99 LYS A C 1
ATOM 854 O O . LYS A 1 99 ? 3.072 10.036 2.193 1.00 86.12 99 LYS A O 1
ATOM 859 N N . LEU A 1 100 ? 3.824 8.021 1.517 1.00 84.56 100 LEU A N 1
ATOM 860 C CA . LEU A 1 100 ? 2.553 7.311 1.670 1.00 84.56 100 LEU A CA 1
ATOM 861 C C . LEU A 1 100 ? 2.065 7.320 3.120 1.00 84.56 100 LEU A C 1
ATOM 863 O O . LEU A 1 100 ? 0.892 7.580 3.373 1.00 84.56 100 LEU A O 1
ATOM 867 N N . LYS A 1 101 ? 2.965 7.045 4.066 1.00 85.31 101 LYS A N 1
ATOM 868 C CA . LYS A 1 101 ? 2.649 7.048 5.496 1.00 85.31 101 LYS A CA 1
ATOM 869 C C . LYS A 1 101 ? 2.213 8.417 5.981 1.00 85.31 101 LYS A C 1
ATOM 871 O O . LYS A 1 101 ? 1.157 8.516 6.590 1.00 85.31 101 LYS A O 1
ATOM 876 N N . ASN A 1 102 ? 2.992 9.450 5.671 1.00 85.56 102 ASN A N 1
ATOM 877 C CA . ASN A 1 102 ? 2.683 10.815 6.084 1.00 85.56 102 ASN A CA 1
ATOM 878 C C . ASN A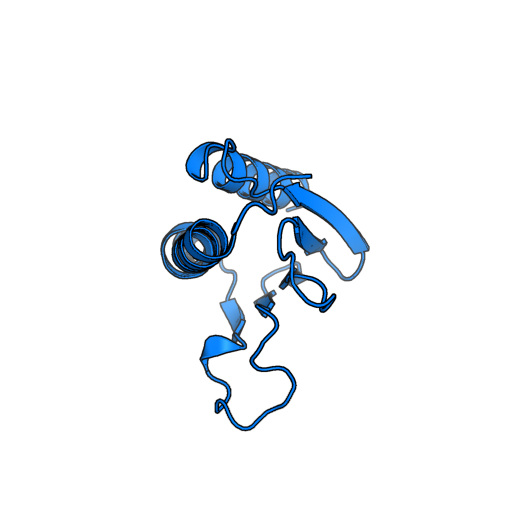 1 102 ? 1.319 11.252 5.540 1.00 85.56 102 ASN A C 1
ATOM 880 O O . ASN A 1 102 ? 0.511 11.782 6.289 1.00 85.56 102 ASN A O 1
ATOM 884 N N . LEU A 1 103 ? 1.009 10.920 4.280 1.00 82.62 103 LEU A N 1
ATOM 885 C CA . LEU A 1 103 ? -0.304 11.207 3.702 1.00 82.62 103 LEU A CA 1
ATOM 886 C C . LEU A 1 103 ? -1.452 10.562 4.489 1.00 82.62 103 LEU A C 1
ATOM 888 O O . LEU A 1 103 ? -2.495 11.184 4.662 1.00 82.62 103 LEU A O 1
ATOM 892 N N . ILE A 1 104 ? -1.285 9.314 4.920 1.00 82.50 104 ILE A N 1
ATOM 893 C CA . ILE A 1 104 ? -2.313 8.602 5.684 1.00 82.50 104 ILE A CA 1
ATOM 894 C C . ILE A 1 104 ? -2.453 9.207 7.086 1.00 82.50 104 ILE A C 1
ATOM 896 O O . ILE A 1 104 ? -3.575 9.427 7.535 1.00 82.50 104 ILE A O 1
ATOM 900 N N . SER A 1 105 ? -1.332 9.503 7.749 1.00 80.31 105 SER A N 1
ATOM 901 C CA . SER A 1 105 ? -1.309 10.109 9.083 1.00 80.31 105 SER A CA 1
ATOM 902 C C . SER A 1 105 ? -1.922 11.509 9.113 1.00 80.31 105 SER A C 1
ATOM 904 O O . SER A 1 105 ? -2.628 11.822 10.059 1.00 80.31 105 SER A O 1
ATOM 906 N N . ASP A 1 106 ? -1.707 12.330 8.080 1.00 77.06 106 ASP A N 1
ATOM 907 C CA . ASP A 1 106 ? -2.285 13.681 7.987 1.00 77.06 106 ASP A CA 1
ATOM 908 C C . ASP A 1 106 ? -3.818 13.669 7.794 1.00 77.06 106 ASP A C 1
ATOM 910 O O . ASP A 1 106 ? -4.470 14.698 7.962 1.00 77.06 106 ASP A O 1
ATOM 914 N N . ASN A 1 107 ? -4.392 12.526 7.399 1.00 66.44 107 ASN A N 1
ATOM 915 C CA . ASN A 1 107 ? -5.824 12.349 7.133 1.00 66.44 107 ASN A CA 1
ATOM 916 C C . ASN A 1 107 ? -6.552 11.487 8.184 1.00 66.44 107 ASN A C 1
ATOM 918 O O . ASN A 1 107 ? -7.752 11.271 8.022 1.00 66.44 107 ASN A O 1
ATOM 922 N N . SER A 1 108 ? -5.844 10.970 9.198 1.00 59.59 108 SER A N 1
ATOM 923 C CA . SER A 1 108 ? -6.397 10.146 10.294 1.00 59.59 108 SER A CA 1
ATOM 924 C C . SER A 1 108 ? -6.618 10.978 11.557 1.00 59.59 108 SER A C 1
ATOM 926 O O . SER A 1 108 ? -7.556 10.647 12.316 1.00 59.59 108 SER A O 1
#

Foldseek 3Di:
DPQAQLPVLVVVLLVCCVPPVQVVVVVVVKDWPDFLCPPDPPDPCNVKGWTWIDDPWIWIWIFDDDPDDRQWIWIDINNHTQDIQGRGPPDDSVVSVVVVVVSVVVVD

pLDDT: mean 78.94, std 13.67, range [40.34, 94.38]